Protein AF-A0A9N9JM64-F1 (afdb_monomer_lite)

pLDDT: mean 92.11, std 9.33, range [41.97, 98.44]

InterPro domains:
  IPR012340 Nucleic acid-binding, OB-fold [G3DSA:2.40.50.140] (126-159)
  IPR015252 Breast cancer type 2 susceptibility protein, helical domain [PF09169] (55-122)
  IPR015525 Breast cancer type 2 susceptibility protein [PTHR11289] (3-151)
  IPR036315 BRCA2 helical domain superfamily [SSF81872] (3-125)

Sequence (159 aa):
PSKRYRLRDIVPDLSLSLSPSELLKLNIPLEVIEMTPSRSISYHFAQFREFSTWGPYEAYLSLINCGANVNLINEEWVLNHYQLIVWKIASMVRSFPYEFSSWWCVEKVLEQLQYRYEREINCAQRSVLKLIIEGDGNASLPMVLCVSRIYEYEDFDSA

Organism: NCBI:txid94023

Radius of gyration: 18.28 Å; chains: 1; bounding box: 45×54×43 Å

Structure (mmCIF, N/CA/C/O backbone):
data_AF-A0A9N9JM64-F1
#
_entry.id   AF-A0A9N9JM64-F1
#
loop_
_atom_site.group_PDB
_atom_site.id
_atom_site.type_symbol
_atom_site.label_atom_id
_atom_site.label_alt_id
_atom_site.label_comp_id
_atom_site.label_asym_id
_atom_site.label_entity_id
_atom_site.label_seq_id
_atom_site.pdbx_PDB_ins_code
_atom_site.Cartn_x
_atom_site.Cartn_y
_atom_site.Cartn_z
_atom_site.occupancy
_atom_site.B_iso_or_equiv
_atom_site.auth_seq_id
_atom_site.auth_comp_id
_atom_site.auth_asym_id
_atom_site.auth_atom_id
_atom_site.pdbx_PDB_model_num
ATOM 1 N N . PRO A 1 1 ? -14.872 18.088 -8.088 1.00 57.66 1 PRO A N 1
ATOM 2 C CA . PRO A 1 1 ? -14.444 16.671 -7.980 1.00 57.66 1 PRO A CA 1
ATOM 3 C C . PRO A 1 1 ? -13.756 16.206 -9.268 1.00 57.66 1 PRO A C 1
ATOM 5 O O . PRO A 1 1 ? -14.346 16.324 -10.338 1.00 57.66 1 PRO A O 1
ATOM 8 N N . SER A 1 2 ? -12.521 15.709 -9.174 1.00 76.50 2 SER A N 1
ATOM 9 C CA . SER A 1 2 ? -11.813 15.119 -10.316 1.00 76.50 2 SER A CA 1
ATOM 10 C C . SER A 1 2 ? -12.627 13.967 -10.912 1.00 76.50 2 SER A C 1
ATOM 12 O O . SER A 1 2 ? -13.242 13.188 -10.176 1.00 76.50 2 SER A O 1
ATOM 14 N N . LYS A 1 3 ? -12.662 13.871 -12.245 1.00 85.94 3 LYS 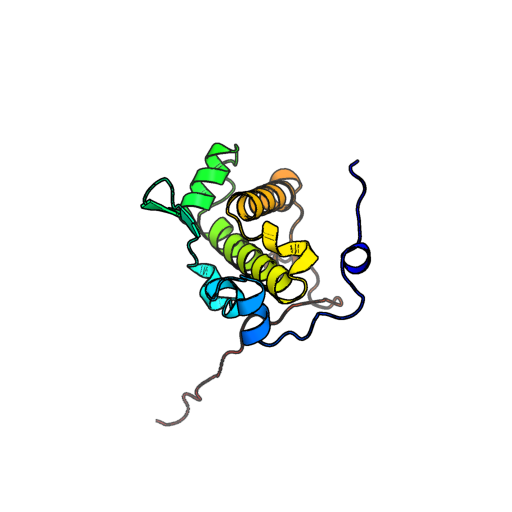A N 1
ATOM 15 C CA . LYS A 1 3 ? -13.379 12.809 -12.961 1.00 85.94 3 LYS A CA 1
ATOM 16 C C . LYS A 1 3 ? -12.823 11.442 -12.538 1.00 85.94 3 LYS A C 1
ATOM 18 O O . LYS A 1 3 ? -11.613 11.238 -12.561 1.00 85.94 3 LYS A O 1
ATOM 23 N N . ARG A 1 4 ? -13.704 10.531 -12.111 1.00 89.69 4 ARG A N 1
ATOM 24 C CA . ARG A 1 4 ? -13.343 9.165 -11.704 1.00 89.69 4 ARG A CA 1
ATOM 25 C C . ARG A 1 4 ? -13.536 8.207 -12.872 1.00 89.69 4 ARG A C 1
ATOM 27 O O . ARG A 1 4 ? -14.528 8.317 -13.587 1.00 89.69 4 ARG A O 1
ATOM 34 N N . TYR A 1 5 ? -12.618 7.259 -13.000 1.00 89.50 5 TYR A N 1
ATOM 35 C CA . TYR A 1 5 ? -12.638 6.206 -14.011 1.00 89.50 5 TYR A CA 1
ATOM 36 C C . TYR A 1 5 ? -12.594 4.848 -13.317 1.00 89.50 5 TYR A C 1
ATOM 38 O O . TYR A 1 5 ? -11.943 4.697 -12.278 1.00 89.50 5 TYR A O 1
ATOM 46 N N . ARG A 1 6 ? -13.311 3.865 -13.856 1.00 91.19 6 ARG A N 1
ATOM 47 C CA . ARG A 1 6 ? -13.190 2.471 -13.425 1.00 91.19 6 ARG A CA 1
ATOM 48 C C . ARG A 1 6 ? -11.908 1.900 -14.013 1.00 91.19 6 ARG A C 1
ATOM 50 O O . ARG A 1 6 ? -11.459 2.336 -15.065 1.00 91.19 6 ARG A O 1
ATOM 57 N N . LEU A 1 7 ? -11.353 0.873 -13.372 1.00 89.25 7 LEU A N 1
ATOM 58 C CA . LEU A 1 7 ? -10.158 0.210 -13.897 1.00 89.25 7 LEU A CA 1
ATOM 59 C C . LEU A 1 7 ? -10.388 -0.309 -15.325 1.00 89.25 7 LEU A C 1
ATOM 61 O O . LEU A 1 7 ? -9.577 -0.034 -16.195 1.00 89.25 7 LEU A O 1
ATOM 65 N N . ARG A 1 8 ? -11.543 -0.938 -15.580 1.00 89.88 8 ARG A N 1
ATOM 66 C CA . ARG A 1 8 ? -11.968 -1.407 -16.914 1.00 89.88 8 ARG A CA 1
ATOM 67 C C . ARG A 1 8 ? -12.133 -0.311 -17.971 1.00 89.88 8 ARG A C 1
ATOM 69 O O . ARG A 1 8 ? -12.237 -0.624 -19.143 1.00 89.88 8 ARG A O 1
ATOM 76 N N . ASP A 1 9 ? -12.218 0.955 -17.559 1.00 90.75 9 ASP A N 1
ATOM 77 C CA . ASP A 1 9 ? -12.288 2.073 -18.505 1.00 90.75 9 ASP A CA 1
ATOM 78 C C . ASP A 1 9 ? -10.877 2.467 -18.989 1.00 90.75 9 ASP A C 1
ATOM 80 O O . ASP A 1 9 ? -10.743 3.225 -19.945 1.00 90.75 9 ASP A O 1
ATOM 84 N N . ILE A 1 10 ? -9.835 2.003 -18.287 1.00 88.81 10 ILE A N 1
ATOM 85 C CA . ILE A 1 10 ? -8.420 2.321 -18.525 1.00 88.81 10 ILE A CA 1
ATOM 86 C C . ILE A 1 10 ? -7.700 1.131 -19.163 1.00 88.81 10 ILE A C 1
ATOM 88 O O . ILE A 1 10 ? -6.846 1.330 -20.018 1.00 88.81 10 ILE A O 1
ATOM 92 N N . VAL A 1 11 ? -8.027 -0.088 -18.727 1.00 89.12 11 VAL A N 1
ATOM 93 C CA . VAL A 1 11 ? -7.350 -1.319 -19.147 1.00 89.12 11 VAL A CA 1
ATOM 94 C C . VAL A 1 11 ? -8.206 -2.121 -20.126 1.00 89.12 11 VAL A C 1
ATOM 96 O O . VAL A 1 11 ? -9.434 -2.073 -20.020 1.00 89.12 11 VAL A O 1
ATOM 99 N N . PRO A 1 12 ? -7.598 -2.899 -21.040 1.00 82.69 12 PRO A N 1
ATOM 100 C CA . PRO A 1 12 ? -8.338 -3.851 -21.863 1.00 82.69 12 PRO A CA 1
ATOM 101 C C . PRO A 1 12 ? -9.067 -4.900 -21.002 1.00 82.69 12 PRO A C 1
ATOM 103 O O . PRO A 1 12 ? -8.626 -5.228 -19.900 1.00 82.69 12 PRO A O 1
ATOM 106 N N . ASP A 1 13 ? -10.167 -5.460 -21.519 1.00 72.38 13 ASP A N 1
ATOM 107 C CA . ASP A 1 13 ? -11.049 -6.390 -20.783 1.00 72.38 13 ASP A CA 1
ATOM 108 C C . ASP A 1 13 ? -10.347 -7.666 -20.272 1.00 72.38 13 ASP A C 1
ATOM 110 O O . ASP A 1 13 ? -10.842 -8.319 -19.352 1.00 72.38 13 ASP A O 1
ATOM 114 N N . LEU A 1 14 ? -9.189 -8.018 -20.838 1.00 69.50 14 LEU A N 1
ATOM 115 C CA . LEU A 1 14 ? -8.382 -9.164 -20.434 1.00 69.50 14 LEU A CA 1
ATOM 116 C C . LEU A 1 14 ? -7.017 -8.691 -19.924 1.00 69.50 14 LEU A C 1
ATOM 118 O O . LEU A 1 14 ? -6.323 -7.940 -20.610 1.00 69.50 14 LEU A O 1
ATOM 122 N N . SER A 1 15 ? -6.607 -9.175 -18.746 1.00 69.88 15 SER A N 1
ATOM 123 C CA . SER A 1 15 ? -5.221 -9.032 -18.291 1.00 69.88 15 SER A CA 1
ATOM 124 C C . SER A 1 15 ? -4.295 -9.630 -19.339 1.00 69.88 15 SER A C 1
ATOM 126 O O . SER A 1 15 ? -4.500 -10.780 -19.740 1.00 69.88 15 SER A O 1
ATOM 128 N N . LEU A 1 16 ? -3.275 -8.884 -19.759 1.00 71.19 16 LEU A N 1
ATOM 129 C CA . LEU A 1 16 ? -2.296 -9.416 -20.692 1.00 71.19 16 LEU A CA 1
ATOM 130 C C . LEU A 1 16 ? -1.572 -10.565 -19.983 1.00 71.19 16 LEU A C 1
ATOM 132 O O . LEU A 1 16 ? -0.838 -10.348 -19.021 1.00 71.19 16 LEU A O 1
ATOM 136 N N . SER A 1 17 ? -1.814 -11.802 -20.415 1.00 76.62 17 SER A N 1
ATOM 137 C CA . SER A 1 17 ? -1.143 -12.989 -19.880 1.00 76.62 17 SER A CA 1
ATOM 138 C C . SER A 1 17 ? 0.282 -13.075 -20.440 1.00 76.62 17 SER A C 1
ATOM 140 O O . SER A 1 17 ? 0.618 -14.020 -21.152 1.00 76.62 17 SER A O 1
ATOM 142 N N . LEU A 1 18 ? 1.091 -12.043 -20.187 1.00 86.06 18 LEU A N 1
ATOM 143 C CA . LEU A 1 18 ? 2.474 -11.961 -20.641 1.00 86.06 18 LEU A CA 1
ATOM 144 C C . LEU A 1 18 ? 3.354 -12.866 -19.786 1.00 86.06 18 LEU A C 1
ATOM 146 O O . LEU A 1 18 ? 3.286 -12.865 -18.555 1.00 86.06 18 LEU A O 1
ATOM 150 N N . SER A 1 19 ? 4.222 -13.612 -20.453 1.00 91.31 19 SER A N 1
ATOM 151 C CA . SER A 1 19 ? 5.290 -14.363 -19.809 1.00 91.31 19 SER A CA 1
ATOM 152 C C . SER A 1 19 ? 6.330 -13.420 -19.177 1.00 91.31 19 SER A C 1
ATOM 154 O O . SER A 1 19 ? 6.521 -12.291 -19.645 1.00 91.31 19 SER A O 1
ATOM 156 N N . PRO A 1 20 ? 7.087 -13.880 -18.162 1.00 92.88 20 PRO A N 1
ATOM 157 C CA . PRO A 1 20 ? 8.195 -13.110 -17.592 1.00 92.88 20 PRO A CA 1
ATOM 158 C C . PRO A 1 20 ? 9.190 -12.594 -18.644 1.00 92.88 20 PRO A C 1
ATOM 160 O O . PRO A 1 20 ? 9.651 -11.458 -18.563 1.00 92.88 20 PRO A O 1
ATOM 163 N N . SER A 1 21 ? 9.483 -13.390 -19.678 1.00 93.38 21 SER A N 1
ATOM 164 C CA . SER A 1 21 ? 10.391 -12.999 -20.762 1.00 93.38 21 SER A CA 1
ATOM 165 C C . SER A 1 21 ? 9.847 -11.856 -21.622 1.00 93.38 21 SER A C 1
ATOM 167 O O . SER A 1 21 ? 10.622 -11.039 -22.114 1.00 93.38 21 SER A O 1
ATOM 169 N N . GLU A 1 22 ? 8.532 -11.781 -21.818 1.00 93.69 22 GLU A N 1
ATOM 170 C CA . GLU A 1 22 ? 7.895 -10.673 -22.536 1.00 93.69 22 GLU A CA 1
ATOM 171 C C . GLU A 1 22 ? 7.893 -9.397 -21.693 1.00 93.69 22 GLU A C 1
ATOM 173 O O . GLU A 1 22 ? 8.210 -8.331 -22.214 1.00 93.69 22 GLU A O 1
ATOM 178 N N . LEU A 1 23 ? 7.645 -9.503 -20.384 1.00 93.75 23 LEU A N 1
ATOM 179 C CA . LEU A 1 23 ? 7.725 -8.365 -19.462 1.00 93.75 23 LEU A CA 1
ATOM 180 C C . LEU A 1 23 ? 9.139 -7.766 -19.407 1.00 93.75 23 LEU A C 1
ATOM 182 O O . LEU A 1 23 ? 9.288 -6.544 -19.428 1.00 93.75 23 LEU A O 1
ATOM 186 N N . LEU A 1 24 ? 10.179 -8.604 -19.429 1.00 94.38 24 LEU A N 1
ATOM 187 C CA . LEU A 1 24 ? 11.566 -8.135 -19.515 1.00 94.38 24 LEU A CA 1
ATOM 188 C C . LEU A 1 24 ? 11.841 -7.369 -20.818 1.00 94.38 24 LEU A C 1
ATOM 190 O O . LEU A 1 24 ? 12.509 -6.338 -20.789 1.00 94.38 24 LEU A O 1
ATOM 194 N N . LYS A 1 25 ? 11.288 -7.815 -21.957 1.00 94.81 25 LYS A N 1
ATOM 195 C CA . LYS A 1 25 ? 11.399 -7.086 -23.239 1.00 94.81 25 LYS A CA 1
ATOM 196 C C . LYS A 1 25 ? 10.706 -5.721 -23.205 1.00 94.81 25 LYS A C 1
ATOM 198 O O . LYS A 1 25 ? 11.085 -4.835 -23.963 1.00 94.81 25 LYS A O 1
ATOM 203 N N . LEU A 1 26 ? 9.718 -5.546 -22.327 1.00 94.06 26 LEU A N 1
ATOM 204 C CA . LEU A 1 26 ? 9.038 -4.272 -22.078 1.00 94.06 26 LEU A CA 1
ATOM 205 C C . LEU A 1 26 ? 9.760 -3.394 -21.041 1.00 94.06 26 LEU A C 1
ATOM 207 O O . LEU A 1 26 ? 9.212 -2.375 -20.627 1.00 94.06 26 LEU A O 1
ATOM 211 N N . ASN A 1 27 ? 10.981 -3.757 -20.634 1.00 94.69 27 ASN A N 1
ATOM 212 C CA . ASN A 1 27 ? 11.763 -3.077 -19.596 1.00 94.69 27 ASN A CA 1
ATOM 213 C C . ASN A 1 27 ? 11.081 -3.055 -18.219 1.00 94.69 27 ASN A C 1
ATOM 215 O O . ASN A 1 27 ? 11.340 -2.161 -17.413 1.00 94.69 27 ASN A O 1
ATOM 219 N N . ILE A 1 28 ? 10.218 -4.032 -17.923 1.00 95.19 28 ILE A N 1
ATOM 220 C CA . ILE A 1 28 ? 9.682 -4.186 -16.571 1.00 95.19 28 ILE A CA 1
ATOM 221 C C . ILE A 1 28 ? 10.774 -4.797 -15.678 1.00 95.19 28 ILE A C 1
ATOM 223 O O . ILE A 1 28 ? 11.302 -5.860 -16.018 1.00 95.19 28 ILE A O 1
ATOM 227 N N . PRO A 1 29 ? 11.121 -4.167 -14.538 1.00 94.38 29 PRO A N 1
ATOM 228 C CA . PRO A 1 29 ? 12.164 -4.674 -13.652 1.00 94.38 29 PRO A CA 1
ATOM 229 C C . PRO A 1 29 ? 11.853 -6.075 -13.112 1.00 94.38 29 PRO A C 1
ATOM 231 O O . PRO A 1 29 ? 10.709 -6.377 -12.768 1.00 94.38 29 PRO A O 1
ATOM 234 N N . LEU A 1 30 ? 12.881 -6.918 -12.956 1.00 94.75 30 LEU A N 1
ATOM 235 C CA . LEU A 1 30 ? 12.722 -8.281 -12.425 1.00 94.75 30 LEU A CA 1
ATOM 236 C C . LEU A 1 30 ? 12.072 -8.284 -11.032 1.00 94.75 30 LEU A C 1
ATOM 238 O O . LEU A 1 30 ? 11.206 -9.103 -10.744 1.00 94.75 30 LEU A O 1
ATOM 242 N N . GLU A 1 31 ? 12.423 -7.305 -10.201 1.00 94.44 31 GLU A N 1
ATOM 243 C CA . GLU A 1 31 ? 11.817 -7.071 -8.887 1.00 94.44 31 GLU A CA 1
ATOM 244 C C . GLU A 1 31 ? 10.290 -6.904 -8.934 1.00 94.44 31 GLU A C 1
ATOM 246 O O . GLU A 1 31 ? 9.607 -7.369 -8.026 1.00 94.44 31 GLU A O 1
ATOM 251 N N . VAL A 1 32 ? 9.745 -6.300 -9.997 1.00 96.00 32 VAL A N 1
ATOM 252 C CA . VAL A 1 32 ? 8.300 -6.147 -10.213 1.00 96.00 32 VAL A CA 1
ATOM 253 C C . VAL A 1 32 ? 7.693 -7.469 -10.658 1.00 96.00 32 VAL A C 1
ATOM 255 O O . VAL A 1 32 ? 6.631 -7.859 -10.164 1.00 96.00 32 VAL A O 1
ATOM 258 N N . ILE A 1 33 ? 8.372 -8.168 -11.573 1.00 95.25 33 ILE A N 1
ATOM 259 C CA . ILE A 1 33 ? 7.947 -9.464 -12.115 1.00 95.25 33 ILE A CA 1
ATOM 260 C C . ILE A 1 33 ? 7.820 -10.497 -10.988 1.00 95.25 33 ILE A C 1
ATOM 262 O O . ILE A 1 33 ? 6.797 -11.169 -10.878 1.00 95.25 33 ILE A O 1
ATOM 266 N N . GLU A 1 34 ? 8.811 -10.558 -10.103 1.00 95.06 34 GLU A N 1
ATOM 267 C CA . GLU A 1 34 ? 8.881 -11.503 -8.984 1.00 95.06 34 GLU A CA 1
ATOM 268 C C . GLU A 1 34 ? 8.202 -10.990 -7.704 1.00 95.06 34 GLU A C 1
ATOM 270 O O . GLU A 1 34 ? 8.264 -11.643 -6.661 1.00 95.06 34 GLU A O 1
ATOM 275 N N . MET A 1 35 ? 7.569 -9.811 -7.735 1.00 96.56 35 MET A N 1
ATOM 276 C CA . MET A 1 35 ? 6.991 -9.207 -6.534 1.00 96.56 35 MET A CA 1
ATOM 277 C C . MET A 1 35 ? 5.840 -10.051 -5.977 1.00 96.56 35 MET A C 1
ATOM 279 O O . MET A 1 35 ? 4.796 -10.205 -6.621 1.00 96.56 35 MET A O 1
ATOM 283 N N . THR A 1 36 ? 5.998 -10.490 -4.729 1.00 95.75 36 THR A N 1
ATOM 284 C CA . THR A 1 36 ? 4.988 -11.197 -3.932 1.00 95.75 36 THR A CA 1
ATOM 285 C C . THR A 1 36 ? 4.575 -10.364 -2.714 1.00 95.75 36 THR A C 1
ATOM 287 O O . THR A 1 36 ? 5.323 -9.467 -2.309 1.00 95.75 36 THR A O 1
ATOM 290 N N . PRO A 1 37 ? 3.434 -10.674 -2.067 1.00 93.31 37 PRO A N 1
ATOM 291 C CA . PRO A 1 37 ? 3.053 -10.063 -0.790 1.00 93.31 37 PRO A CA 1
ATOM 292 C C . PRO A 1 37 ? 4.186 -10.093 0.234 1.00 93.31 37 PRO A C 1
ATOM 294 O O . PRO A 1 37 ? 4.517 -9.077 0.833 1.00 93.31 37 PRO A O 1
ATOM 297 N N . SER A 1 38 ? 4.850 -11.240 0.379 1.00 93.50 38 SER A N 1
ATOM 298 C CA . SER A 1 38 ? 5.925 -11.413 1.356 1.00 93.50 38 SER A CA 1
ATOM 299 C C . SER A 1 38 ? 7.167 -10.581 1.037 1.00 93.50 38 SER A C 1
ATOM 301 O O . SER A 1 38 ? 7.797 -10.072 1.956 1.00 93.50 38 SER A O 1
ATOM 303 N N . ARG A 1 39 ? 7.507 -10.409 -0.249 1.00 94.88 39 ARG A N 1
ATOM 304 C CA . ARG A 1 39 ? 8.635 -9.561 -0.674 1.00 94.88 39 ARG A CA 1
ATOM 305 C C . ARG A 1 39 ? 8.334 -8.074 -0.514 1.00 94.88 39 ARG A C 1
ATOM 307 O O . ARG A 1 39 ? 9.240 -7.298 -0.245 1.00 94.88 39 ARG A O 1
ATOM 314 N N . SER A 1 40 ? 7.070 -7.681 -0.661 1.00 95.69 40 SER A N 1
ATOM 315 C CA . SER A 1 40 ? 6.671 -6.272 -0.615 1.00 95.69 40 SER A CA 1
ATOM 316 C C . SER A 1 40 ? 6.854 -5.611 0.757 1.00 95.69 40 SER A C 1
ATOM 318 O O . SER A 1 40 ? 7.024 -4.398 0.816 1.00 95.69 40 SER A O 1
ATOM 320 N N . ILE A 1 41 ? 6.863 -6.394 1.844 1.00 92.50 41 ILE A N 1
ATOM 321 C CA . ILE A 1 41 ? 7.002 -5.903 3.228 1.00 92.50 41 ILE A CA 1
ATOM 322 C C . ILE A 1 41 ? 8.327 -5.168 3.439 1.00 92.50 41 ILE A C 1
ATOM 324 O O . ILE A 1 41 ? 8.355 -4.115 4.064 1.00 92.50 41 ILE A O 1
ATOM 328 N N . SER A 1 42 ? 9.416 -5.729 2.919 1.00 91.38 42 SER A N 1
ATOM 329 C CA . SER A 1 42 ? 10.779 -5.221 3.090 1.00 91.38 42 SER A CA 1
ATOM 330 C C . SER A 1 42 ? 11.374 -4.698 1.783 1.00 91.38 42 SER A C 1
ATOM 332 O O . SER A 1 42 ? 12.594 -4.573 1.659 1.00 91.38 42 SER A O 1
ATOM 334 N N . TYR A 1 43 ? 10.535 -4.413 0.785 1.00 96.81 43 TYR A N 1
ATOM 335 C CA . TYR A 1 43 ? 11.006 -3.887 -0.488 1.00 96.81 43 TYR A CA 1
ATOM 336 C C . TYR A 1 43 ? 11.543 -2.459 -0.328 1.00 96.81 43 TYR A C 1
ATOM 338 O O . TYR A 1 43 ? 10.986 -1.660 0.422 1.00 96.81 43 TYR A O 1
ATOM 346 N N . HIS A 1 44 ? 12.625 -2.155 -1.044 1.00 96.81 44 HIS A N 1
ATOM 347 C CA . HIS A 1 44 ? 13.262 -0.845 -1.050 1.00 96.81 44 HIS A CA 1
ATOM 348 C C . HIS A 1 44 ? 13.531 -0.406 -2.491 1.00 96.81 44 HIS A C 1
ATOM 350 O O . HIS A 1 44 ? 14.146 -1.140 -3.263 1.00 96.81 44 HIS A O 1
ATOM 356 N N . PHE A 1 45 ? 13.113 0.810 -2.833 1.00 95.44 45 PHE A N 1
ATOM 357 C CA . PHE A 1 45 ? 13.411 1.434 -4.118 1.00 95.44 45 PHE A CA 1
ATOM 358 C C . PHE A 1 45 ? 14.839 1.984 -4.112 1.00 95.44 45 PHE A C 1
ATOM 360 O O . PHE A 1 45 ? 15.234 2.685 -3.178 1.00 95.44 45 PHE A O 1
ATOM 367 N N . ALA A 1 46 ? 15.608 1.708 -5.165 1.00 92.12 46 ALA A N 1
ATOM 368 C CA . ALA A 1 46 ? 16.934 2.293 -5.340 1.00 92.12 46 ALA A CA 1
ATOM 369 C C . ALA A 1 46 ? 16.828 3.758 -5.798 1.00 92.12 46 ALA A C 1
ATOM 371 O O . ALA A 1 46 ? 16.197 4.055 -6.814 1.00 92.12 46 ALA A O 1
ATOM 372 N N . GLN A 1 47 ? 17.485 4.676 -5.086 1.00 84.50 47 GLN A N 1
ATOM 373 C CA . GLN A 1 47 ? 17.553 6.088 -5.459 1.00 84.50 47 GLN A CA 1
ATOM 374 C C . GLN A 1 47 ? 18.906 6.393 -6.111 1.00 84.50 47 GLN A C 1
ATOM 376 O O . GLN A 1 47 ? 19.892 6.714 -5.447 1.00 84.50 47 GLN A O 1
ATOM 381 N N . PHE A 1 48 ? 18.956 6.318 -7.444 1.00 74.25 48 PHE A N 1
ATOM 382 C CA . PHE A 1 48 ? 20.196 6.455 -8.228 1.00 74.25 48 PHE A CA 1
ATOM 383 C C . PHE A 1 48 ? 20.965 7.766 -8.004 1.00 74.25 48 PHE A C 1
ATOM 385 O O . PHE A 1 48 ? 22.162 7.819 -8.265 1.00 74.25 48 PHE A O 1
ATOM 392 N N . ARG A 1 49 ? 20.294 8.831 -7.550 1.00 74.69 49 ARG A N 1
ATOM 393 C CA . ARG A 1 49 ? 20.923 10.143 -7.330 1.00 74.69 49 ARG A CA 1
ATOM 394 C C . ARG A 1 49 ? 21.683 10.243 -6.011 1.00 74.69 49 ARG A C 1
ATOM 396 O O . ARG A 1 49 ? 22.633 11.010 -5.929 1.00 74.69 49 ARG A O 1
ATOM 403 N N . GLU A 1 50 ? 21.263 9.492 -5.002 1.00 77.38 50 GLU A N 1
ATOM 404 C CA . GLU A 1 50 ? 21.715 9.673 -3.618 1.00 77.38 50 GLU A CA 1
ATOM 405 C C . GLU A 1 50 ? 22.486 8.461 -3.084 1.00 77.38 50 GLU A C 1
ATOM 407 O O . GLU A 1 50 ? 22.921 8.474 -1.936 1.00 77.38 50 GLU A O 1
ATOM 412 N N . PHE A 1 51 ? 22.649 7.408 -3.900 1.00 81.62 51 PHE A N 1
ATOM 413 C CA . PHE A 1 51 ? 23.151 6.096 -3.462 1.00 81.62 51 PHE A CA 1
ATOM 414 C C . PHE A 1 51 ? 22.423 5.585 -2.204 1.00 81.62 51 PHE A C 1
ATOM 416 O O . PHE A 1 51 ? 22.995 4.872 -1.382 1.00 81.62 51 PHE A O 1
ATOM 423 N N . SER A 1 52 ? 21.154 5.969 -2.060 1.00 90.31 52 SER A N 1
ATOM 424 C CA . SER A 1 52 ? 20.294 5.657 -0.926 1.00 90.31 52 SER A CA 1
ATOM 425 C C . SER A 1 52 ? 19.149 4.746 -1.364 1.00 90.31 52 SER A C 1
ATOM 427 O O . SER A 1 52 ? 18.912 4.511 -2.557 1.00 90.31 52 SER A O 1
ATOM 429 N N . THR A 1 53 ? 18.435 4.202 -0.387 1.00 94.12 53 THR A N 1
ATOM 430 C CA . THR A 1 53 ? 17.251 3.378 -0.617 1.00 94.12 53 THR A CA 1
ATOM 431 C C . THR A 1 53 ? 16.026 4.030 0.002 1.00 94.12 53 THR A C 1
ATOM 433 O O . THR A 1 53 ? 16.148 4.796 0.952 1.00 94.12 53 THR A O 1
ATOM 436 N N . TRP A 1 54 ? 14.846 3.737 -0.541 1.00 96.25 54 TRP A N 1
ATOM 437 C CA . TRP A 1 54 ? 13.573 4.205 0.002 1.00 96.25 54 TRP A CA 1
ATOM 438 C C . TRP A 1 54 ? 12.638 3.027 0.266 1.00 96.25 54 TRP A C 1
ATOM 440 O O . TRP A 1 54 ? 12.162 2.376 -0.667 1.00 96.25 54 TRP A O 1
ATOM 450 N N . GLY A 1 55 ? 12.397 2.736 1.539 1.00 96.56 55 GLY A N 1
ATOM 451 C CA . GLY A 1 55 ? 11.569 1.639 2.017 1.00 96.56 55 GLY A CA 1
ATOM 452 C C . GLY A 1 55 ? 10.487 2.104 2.996 1.00 96.56 55 GLY A C 1
ATOM 453 O O . GLY A 1 55 ? 10.094 3.275 2.996 1.00 96.56 55 GLY A O 1
ATOM 454 N N . PRO A 1 56 ? 9.973 1.190 3.837 1.00 96.75 56 PRO A N 1
ATOM 455 C CA . PRO A 1 56 ? 8.907 1.495 4.791 1.00 96.75 56 PRO A CA 1
ATOM 456 C C . PRO A 1 56 ? 9.262 2.606 5.789 1.00 96.75 56 PRO A C 1
ATOM 458 O O . PRO A 1 56 ? 8.413 3.440 6.106 1.00 96.75 56 PRO A O 1
ATOM 461 N N . TYR A 1 57 ? 10.510 2.646 6.263 1.00 96.00 57 TYR A N 1
ATOM 462 C CA . TYR A 1 57 ? 10.952 3.646 7.234 1.00 96.00 57 TYR A CA 1
ATOM 463 C C . TYR A 1 57 ? 11.029 5.045 6.610 1.00 96.00 57 TYR A C 1
ATOM 465 O O . TYR A 1 57 ? 10.459 6.000 7.139 1.00 96.00 57 TYR A O 1
ATOM 473 N N . GLU A 1 58 ? 11.635 5.175 5.428 1.00 96.81 58 GLU A N 1
ATOM 474 C CA . GLU A 1 58 ? 11.666 6.445 4.699 1.00 96.81 58 GLU A CA 1
ATOM 475 C C . GLU A 1 58 ? 10.255 6.892 4.301 1.00 96.81 58 GLU A C 1
ATOM 477 O O . GLU A 1 58 ? 9.960 8.090 4.301 1.00 96.81 58 GLU A O 1
ATOM 482 N N . ALA A 1 59 ? 9.352 5.948 4.019 1.00 97.25 59 ALA A N 1
ATOM 483 C CA . ALA A 1 59 ? 7.947 6.236 3.763 1.00 97.25 59 ALA A CA 1
ATOM 484 C C . ALA A 1 59 ? 7.228 6.814 4.991 1.00 97.25 59 ALA A C 1
ATOM 486 O O . ALA A 1 59 ? 6.460 7.768 4.851 1.00 97.25 59 ALA A O 1
ATOM 487 N N . TYR A 1 60 ? 7.505 6.291 6.188 1.00 97.44 60 TYR A N 1
ATOM 488 C CA . TYR A 1 60 ? 6.992 6.836 7.446 1.00 97.44 60 TYR A CA 1
ATOM 489 C C . TYR A 1 60 ? 7.485 8.267 7.684 1.00 97.44 60 TYR A C 1
ATOM 491 O O . TYR A 1 60 ? 6.671 9.168 7.894 1.00 97.44 60 TYR A O 1
ATOM 499 N N . LEU A 1 61 ? 8.792 8.507 7.546 1.00 96.88 61 LEU A N 1
ATOM 500 C CA . LEU A 1 61 ? 9.360 9.855 7.657 1.00 96.88 61 LEU A CA 1
ATOM 501 C C . LEU A 1 61 ? 8.755 10.816 6.624 1.00 96.88 61 LEU A C 1
ATOM 503 O O . LEU A 1 61 ? 8.406 11.950 6.951 1.00 96.88 61 LEU A O 1
ATOM 507 N N . SER A 1 62 ? 8.575 10.351 5.386 1.00 97.00 62 SER A N 1
ATOM 508 C CA . SER A 1 62 ? 7.968 11.142 4.310 1.00 97.00 62 SER A CA 1
ATOM 509 C C . SER A 1 62 ? 6.522 11.527 4.634 1.00 97.00 62 SER A C 1
ATOM 511 O O . SER A 1 62 ? 6.134 12.667 4.402 1.00 97.00 62 SER A O 1
ATOM 513 N N . LEU A 1 63 ? 5.730 10.622 5.220 1.00 97.38 63 LEU A N 1
ATOM 514 C CA . LEU A 1 63 ? 4.364 10.926 5.656 1.00 97.38 63 LEU A CA 1
ATOM 515 C C . LEU A 1 63 ? 4.320 11.990 6.752 1.00 97.38 63 LEU A C 1
ATOM 517 O O . LEU A 1 63 ? 3.500 12.905 6.672 1.00 97.38 63 LEU A O 1
ATOM 521 N N . ILE A 1 64 ? 5.201 11.893 7.751 1.00 97.19 64 ILE A N 1
ATOM 522 C CA . ILE A 1 64 ? 5.307 12.900 8.816 1.00 97.19 64 ILE A CA 1
ATOM 523 C C . ILE A 1 64 ? 5.659 14.261 8.213 1.00 97.19 64 ILE A C 1
ATOM 525 O O . ILE A 1 64 ? 5.007 15.259 8.515 1.00 97.19 64 ILE A O 1
ATOM 529 N N . ASN A 1 65 ? 6.628 14.293 7.295 1.00 97.12 65 ASN A N 1
ATOM 530 C CA . ASN A 1 65 ? 7.017 15.510 6.582 1.00 97.12 65 ASN A CA 1
ATOM 531 C C . ASN A 1 65 ? 5.874 16.084 5.726 1.00 97.12 65 ASN A C 1
ATOM 533 O O . ASN A 1 65 ? 5.787 17.297 5.552 1.00 97.12 65 ASN A O 1
ATOM 537 N N . CYS A 1 66 ? 4.970 15.236 5.226 1.00 96.06 66 CYS A N 1
ATOM 538 C CA . CYS A 1 66 ? 3.743 15.649 4.541 1.00 96.06 66 CYS A CA 1
ATOM 539 C C . CYS A 1 66 ? 2.613 16.096 5.492 1.00 96.06 66 CYS A C 1
ATOM 541 O O . CYS A 1 66 ? 1.534 16.445 5.015 1.00 96.06 66 CYS A O 1
ATOM 543 N N . GLY A 1 67 ? 2.834 16.112 6.811 1.00 96.00 67 GLY A N 1
ATOM 544 C CA . GLY A 1 67 ? 1.883 16.613 7.808 1.00 96.00 67 GLY A CA 1
ATOM 545 C C . GLY A 1 67 ? 1.086 15.538 8.550 1.00 96.00 67 GLY A C 1
ATOM 546 O O . GLY A 1 67 ? 0.142 15.877 9.264 1.00 96.00 67 GLY A O 1
ATOM 547 N N . ALA A 1 68 ? 1.437 14.255 8.414 1.00 96.81 68 ALA A N 1
ATOM 548 C CA . ALA A 1 68 ? 0.808 13.204 9.207 1.00 96.81 68 ALA A CA 1
ATOM 549 C C . ALA A 1 68 ? 1.138 13.366 10.704 1.00 96.81 68 ALA A C 1
ATOM 551 O O . ALA A 1 68 ? 2.292 13.533 11.097 1.00 96.81 68 ALA A O 1
ATOM 552 N N . ASN A 1 69 ? 0.116 13.288 11.558 1.00 96.44 69 ASN A N 1
ATOM 553 C CA . ASN A 1 69 ? 0.279 13.359 13.008 1.00 96.44 69 ASN A CA 1
ATOM 554 C C . ASN A 1 69 ? 0.895 12.060 13.557 1.00 96.44 69 ASN A C 1
ATOM 556 O O . ASN A 1 69 ? 0.259 11.005 13.509 1.00 96.44 69 ASN A O 1
ATOM 560 N N . VAL A 1 70 ? 2.091 12.171 14.141 1.00 95.56 70 VAL A N 1
ATOM 561 C CA . VAL A 1 70 ? 2.865 11.069 14.751 1.00 95.56 70 VAL A CA 1
ATOM 562 C C . VAL A 1 70 ? 2.133 10.325 15.870 1.00 95.56 70 VAL A C 1
ATOM 564 O O . VAL A 1 70 ? 2.484 9.198 16.184 1.00 95.56 70 VAL A O 1
ATOM 567 N N . ASN A 1 71 ? 1.109 10.929 16.478 1.00 96.69 71 ASN A N 1
ATOM 568 C CA . ASN A 1 71 ? 0.323 10.280 17.531 1.00 96.69 71 ASN A CA 1
ATOM 569 C C . ASN A 1 71 ? -0.812 9.404 16.979 1.00 96.69 71 ASN A C 1
ATOM 571 O O . ASN A 1 71 ? -1.452 8.689 17.744 1.00 96.69 71 ASN A O 1
ATOM 575 N N . LEU A 1 72 ? -1.106 9.495 15.677 1.00 95.88 72 LEU A N 1
ATOM 576 C CA . LEU A 1 72 ? -2.218 8.780 15.039 1.00 95.88 72 LEU A CA 1
ATOM 577 C C . LEU A 1 72 ? -1.758 7.618 14.154 1.00 95.88 72 LEU A C 1
ATOM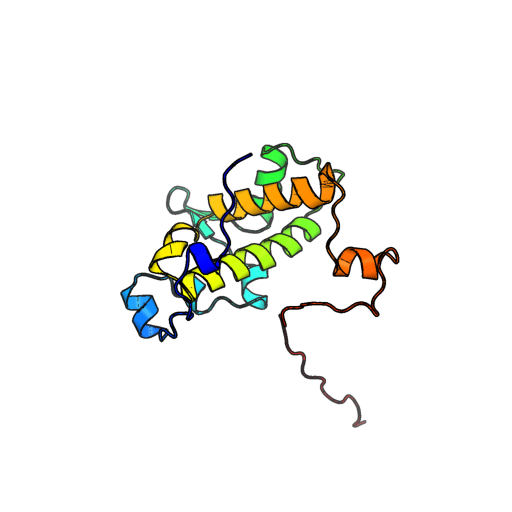 579 O O . LEU A 1 72 ? -2.575 6.776 13.790 1.00 95.88 72 LEU A O 1
ATOM 583 N N . ILE A 1 73 ? -0.472 7.569 13.802 1.00 95.62 73 ILE A N 1
ATOM 584 C CA . ILE A 1 73 ? 0.133 6.477 13.036 1.00 95.62 73 ILE A CA 1
ATOM 585 C C . ILE A 1 73 ? 1.470 6.076 13.646 1.00 95.62 73 ILE A C 1
ATOM 587 O O . ILE A 1 73 ? 2.178 6.904 14.207 1.00 95.62 73 ILE A O 1
ATOM 591 N N . ASN A 1 74 ? 1.826 4.807 13.488 1.00 94.19 74 ASN A N 1
ATOM 592 C CA . ASN A 1 74 ? 3.119 4.253 13.870 1.00 94.19 74 ASN A CA 1
ATOM 593 C C . ASN A 1 74 ? 3.775 3.553 12.664 1.00 94.19 74 ASN A C 1
ATOM 595 O O . ASN A 1 74 ? 3.203 3.482 11.571 1.00 94.19 74 ASN A O 1
ATOM 599 N N . GLU A 1 75 ? 4.979 3.018 12.862 1.00 94.19 75 GLU A N 1
ATOM 600 C CA . GLU A 1 75 ? 5.707 2.290 11.816 1.00 94.19 75 GLU A CA 1
ATOM 601 C C . GLU A 1 75 ? 4.946 1.052 11.321 1.00 94.19 75 GLU A C 1
ATOM 603 O O . GLU A 1 75 ? 4.952 0.767 10.126 1.00 94.19 75 GLU A O 1
ATOM 608 N N . GLU A 1 76 ? 4.223 0.352 12.199 1.00 95.62 76 GLU A N 1
ATOM 609 C CA . GLU A 1 76 ? 3.421 -0.823 11.833 1.00 95.62 76 GLU A CA 1
ATOM 610 C C . GLU A 1 76 ? 2.273 -0.468 10.879 1.00 95.62 76 GLU A C 1
ATOM 612 O O . GLU A 1 76 ? 2.007 -1.200 9.921 1.00 95.62 76 GLU A O 1
ATOM 617 N N . TRP A 1 77 ? 1.618 0.679 11.099 1.00 96.75 77 TRP A N 1
ATOM 618 C CA . TRP A 1 77 ? 0.591 1.208 10.203 1.00 96.75 77 TRP A CA 1
ATOM 619 C C . TRP A 1 77 ? 1.167 1.421 8.800 1.00 96.75 77 TRP A C 1
ATOM 621 O O . TRP A 1 77 ? 0.589 0.968 7.806 1.00 96.75 77 TRP A O 1
ATOM 631 N N . VAL A 1 78 ? 2.348 2.047 8.716 1.00 97.12 78 VAL A N 1
ATOM 632 C CA . VAL A 1 78 ? 3.032 2.264 7.437 1.00 97.12 78 VAL A CA 1
ATOM 633 C C . VAL A 1 78 ? 3.439 0.940 6.813 1.00 97.12 78 VAL A C 1
ATOM 635 O O . VAL A 1 78 ? 3.119 0.724 5.650 1.00 97.12 78 VAL A O 1
ATOM 638 N N . LEU A 1 79 ? 4.054 0.028 7.564 1.00 96.69 79 LEU A N 1
ATOM 639 C CA . LEU A 1 79 ? 4.490 -1.279 7.073 1.00 96.69 79 LEU A CA 1
ATOM 640 C C . LEU A 1 79 ? 3.325 -2.068 6.454 1.00 96.69 79 LEU A C 1
ATOM 642 O O . LEU A 1 79 ? 3.423 -2.573 5.331 1.00 96.69 79 LEU A O 1
ATOM 646 N N . ASN A 1 80 ? 2.185 -2.110 7.148 1.00 95.62 80 ASN A N 1
ATOM 647 C CA . ASN A 1 80 ? 0.990 -2.808 6.683 1.00 95.62 80 ASN A CA 1
ATOM 648 C C . ASN A 1 80 ? 0.396 -2.195 5.406 1.00 95.62 80 ASN A C 1
ATOM 650 O O . ASN A 1 80 ? -0.087 -2.915 4.530 1.00 95.62 80 ASN A O 1
ATOM 654 N N . HIS A 1 81 ? 0.400 -0.872 5.265 1.00 97.38 81 HIS A N 1
ATOM 655 C CA . HIS A 1 81 ? -0.119 -0.245 4.052 1.00 97.38 81 HIS A CA 1
ATOM 656 C C . HIS A 1 81 ? 0.883 -0.248 2.903 1.00 97.38 81 HIS A C 1
ATOM 658 O O . HIS A 1 81 ? 0.475 -0.439 1.754 1.00 97.38 81 HIS A O 1
ATOM 664 N N . TYR A 1 82 ? 2.167 -0.093 3.209 1.00 98.12 82 TYR A N 1
ATOM 665 C CA . TYR A 1 82 ? 3.271 -0.117 2.262 1.00 98.12 82 TYR A CA 1
ATOM 666 C C . TYR A 1 82 ? 3.300 -1.441 1.502 1.00 98.12 82 TYR A C 1
ATOM 668 O O . TYR A 1 82 ? 3.220 -1.418 0.273 1.00 98.12 82 TYR A O 1
ATOM 676 N N . GLN A 1 83 ? 3.277 -2.585 2.206 1.00 97.25 83 GLN A N 1
ATOM 677 C CA . GLN A 1 83 ? 3.275 -3.909 1.564 1.00 97.25 83 GLN A CA 1
ATOM 678 C C . GLN A 1 83 ? 2.130 -4.028 0.536 1.00 97.25 83 GLN A C 1
ATOM 680 O O . GLN A 1 83 ? 2.328 -4.430 -0.610 1.00 97.25 83 GLN A O 1
ATOM 685 N N . LEU A 1 84 ? 0.919 -3.584 0.901 1.00 97.69 84 LEU A N 1
ATOM 686 C CA . LEU A 1 84 ? -0.267 -3.719 0.054 1.00 97.69 84 LEU A CA 1
ATOM 687 C C . LEU A 1 84 ? -0.200 -2.781 -1.151 1.00 97.69 84 LEU A C 1
ATOM 689 O O . LEU A 1 84 ? -0.650 -3.140 -2.237 1.00 97.69 84 LEU A O 1
ATOM 693 N N . ILE A 1 85 ? 0.334 -1.573 -0.965 1.00 98.38 85 ILE A N 1
ATOM 694 C CA . ILE A 1 85 ? 0.507 -0.595 -2.040 1.00 98.38 85 ILE A CA 1
ATOM 695 C C . ILE A 1 85 ? 1.548 -1.094 -3.038 1.00 98.38 85 ILE A C 1
ATOM 697 O O . ILE A 1 85 ? 1.248 -1.152 -4.230 1.00 98.38 85 ILE A O 1
ATOM 701 N N . VAL A 1 86 ? 2.726 -1.496 -2.562 1.00 98.38 86 VAL A N 1
ATOM 702 C CA . VAL A 1 86 ? 3.820 -1.991 -3.405 1.00 98.38 86 VAL A CA 1
ATOM 703 C C . VAL A 1 86 ? 3.382 -3.235 -4.170 1.00 98.38 86 VAL A C 1
ATOM 705 O O . VAL A 1 86 ? 3.499 -3.274 -5.395 1.00 98.38 86 VAL A O 1
ATOM 708 N N . TRP A 1 87 ? 2.780 -4.215 -3.488 1.00 98.25 87 TRP A N 1
ATOM 709 C CA . TRP A 1 87 ? 2.286 -5.422 -4.146 1.00 98.25 87 TRP A CA 1
ATOM 710 C C . TRP A 1 87 ? 1.197 -5.122 -5.183 1.00 98.25 87 TRP A C 1
ATOM 712 O O . TRP A 1 87 ? 1.221 -5.674 -6.289 1.00 98.25 87 TRP A O 1
ATOM 722 N N . LYS A 1 88 ? 0.263 -4.214 -4.871 1.00 97.75 88 LYS A N 1
ATOM 723 C CA . LYS A 1 88 ? -0.772 -3.790 -5.819 1.00 97.75 88 LYS A CA 1
ATOM 724 C C . LYS A 1 88 ? -0.162 -3.127 -7.050 1.00 97.75 88 LYS A C 1
ATOM 726 O O . LYS A 1 88 ? -0.517 -3.511 -8.159 1.00 97.75 88 LYS A O 1
ATOM 731 N N . ILE A 1 89 ? 0.723 -2.143 -6.878 1.00 98.06 89 ILE A N 1
ATOM 732 C CA . ILE A 1 89 ? 1.333 -1.427 -8.007 1.00 98.06 89 ILE A CA 1
ATOM 733 C C . ILE A 1 89 ? 2.115 -2.411 -8.876 1.00 98.06 89 ILE A C 1
ATOM 735 O O . ILE A 1 89 ? 1.892 -2.441 -10.082 1.00 98.06 89 ILE A O 1
ATOM 739 N N . ALA A 1 90 ? 2.944 -3.272 -8.280 1.00 97.31 90 ALA A N 1
ATOM 740 C CA . ALA A 1 90 ? 3.676 -4.285 -9.032 1.00 97.31 90 ALA A CA 1
ATOM 741 C C . ALA A 1 90 ? 2.730 -5.200 -9.830 1.00 97.31 90 ALA A C 1
ATOM 743 O O . ALA A 1 90 ? 2.957 -5.467 -11.007 1.00 97.31 90 ALA A O 1
ATOM 744 N N . SER A 1 91 ? 1.616 -5.622 -9.226 1.00 95.38 91 SER A N 1
ATOM 745 C CA . SER A 1 91 ? 0.605 -6.441 -9.905 1.00 95.38 91 SER A CA 1
ATOM 746 C C . SER A 1 91 ? -0.084 -5.703 -11.057 1.00 95.38 91 SER A C 1
ATOM 748 O O . SER A 1 91 ? -0.343 -6.310 -12.096 1.00 95.38 91 SER A O 1
ATOM 750 N N . MET A 1 92 ? -0.342 -4.400 -10.909 1.00 95.19 92 MET A N 1
ATOM 751 C CA . MET A 1 92 ? -0.897 -3.560 -11.975 1.00 95.19 92 MET A CA 1
ATOM 752 C C . MET A 1 92 ? 0.093 -3.404 -13.131 1.00 95.19 92 MET A C 1
ATOM 754 O O . MET A 1 92 ? -0.292 -3.603 -14.278 1.00 95.19 92 MET A O 1
ATOM 758 N N . VAL A 1 93 ? 1.367 -3.139 -12.829 1.00 96.06 93 VAL A N 1
ATOM 759 C CA . VAL A 1 93 ? 2.443 -3.032 -13.826 1.00 96.06 93 VAL A CA 1
ATOM 760 C C . VAL A 1 93 ? 2.614 -4.343 -14.593 1.00 96.06 93 VAL A C 1
ATOM 762 O O . VAL A 1 93 ? 2.727 -4.319 -15.812 1.00 96.06 93 VAL A O 1
ATOM 765 N N . ARG A 1 94 ? 2.589 -5.498 -13.914 1.00 94.25 94 ARG A N 1
ATOM 766 C CA . ARG A 1 94 ? 2.679 -6.804 -14.588 1.00 94.25 94 ARG A CA 1
ATOM 767 C C . ARG A 1 94 ? 1.476 -7.099 -15.482 1.00 94.25 94 ARG A C 1
ATOM 769 O O . ARG A 1 94 ? 1.649 -7.666 -16.552 1.00 94.25 94 ARG A O 1
ATOM 776 N N . SER A 1 95 ? 0.269 -6.755 -15.031 1.00 92.88 95 SER A N 1
ATOM 777 C CA . SER A 1 95 ? -0.969 -7.108 -15.744 1.00 92.88 95 SER A CA 1
ATOM 778 C C . SER A 1 95 ? -1.251 -6.186 -16.934 1.00 92.88 95 SER A C 1
ATOM 780 O O . SER A 1 95 ? -1.841 -6.622 -17.920 1.00 92.88 95 SER A O 1
ATOM 782 N N . PHE A 1 96 ? -0.845 -4.917 -16.824 1.00 93.75 96 PHE A N 1
ATOM 783 C CA . PHE A 1 96 ? -1.113 -3.852 -17.795 1.00 93.75 96 PHE A CA 1
ATOM 784 C C . PHE A 1 96 ? 0.111 -2.912 -17.891 1.00 93.75 96 PHE A C 1
ATOM 786 O O . PHE A 1 96 ? 0.085 -1.770 -17.413 1.00 93.75 96 PHE A O 1
ATOM 793 N N . PRO A 1 97 ? 1.242 -3.407 -18.433 1.00 93.94 97 PRO A N 1
ATOM 794 C CA . PRO A 1 97 ? 2.505 -2.665 -18.463 1.00 93.94 97 PRO A CA 1
ATOM 795 C C . PRO A 1 97 ? 2.447 -1.389 -19.310 1.00 93.94 97 PRO A C 1
ATOM 797 O O . PRO A 1 97 ? 3.159 -0.427 -19.013 1.00 93.94 97 PRO A O 1
ATOM 800 N N . TYR A 1 98 ? 1.594 -1.347 -20.335 1.00 92.19 98 TYR A N 1
ATOM 801 C CA . TYR A 1 98 ? 1.450 -0.176 -21.202 1.00 92.19 98 TYR A CA 1
ATOM 802 C C . TYR A 1 98 ? 0.780 1.000 -20.478 1.00 92.19 98 TYR A C 1
ATOM 804 O O . TYR A 1 98 ? 1.112 2.155 -20.730 1.00 92.19 98 TYR A O 1
ATOM 812 N N . GLU A 1 99 ? -0.117 0.709 -19.540 1.00 93.12 99 GLU A N 1
ATOM 813 C CA . GLU A 1 99 ? -0.910 1.685 -18.802 1.00 93.12 99 GLU A CA 1
ATOM 814 C C . GLU A 1 99 ? -0.232 2.117 -17.496 1.00 93.12 99 GLU A C 1
ATOM 816 O O . GLU A 1 99 ? -0.314 3.287 -17.113 1.00 93.12 99 GLU A O 1
ATOM 821 N N . PHE A 1 100 ? 0.435 1.187 -16.799 1.00 94.88 100 PHE A N 1
ATOM 822 C CA . PHE A 1 100 ? 0.896 1.412 -15.423 1.00 94.88 100 PHE A CA 1
ATOM 823 C C . PHE A 1 100 ? 2.405 1.341 -15.205 1.00 94.88 100 PHE A C 1
ATOM 825 O O . PHE A 1 100 ? 2.824 1.551 -14.073 1.00 94.88 100 PHE A O 1
ATOM 832 N N . SER A 1 101 ? 3.244 1.098 -16.215 1.00 94.06 101 SER A N 1
ATOM 833 C CA . SER A 1 101 ? 4.714 1.055 -16.030 1.00 94.06 101 SER A CA 1
ATOM 834 C C . SER A 1 101 ? 5.276 2.275 -15.285 1.00 94.06 101 SER A C 1
ATOM 836 O O . SER A 1 101 ? 6.116 2.129 -14.401 1.00 94.06 101 SER A O 1
ATOM 838 N N . SER A 1 102 ? 4.744 3.468 -15.560 1.00 95.06 102 SER A N 1
ATOM 839 C CA . SER A 1 102 ? 5.129 4.721 -14.896 1.00 95.06 102 SER A CA 1
ATOM 840 C C . SER A 1 102 ? 4.730 4.819 -13.418 1.00 95.06 102 SER A C 1
ATOM 842 O O . SER A 1 102 ? 5.162 5.737 -12.729 1.00 95.06 102 SER A O 1
ATOM 844 N N . TRP A 1 103 ? 3.896 3.907 -12.912 1.00 96.38 103 TRP A N 1
ATOM 845 C CA . TRP A 1 103 ? 3.468 3.895 -11.511 1.00 96.38 103 TRP A CA 1
ATOM 846 C C . TRP A 1 103 ? 4.490 3.243 -10.583 1.00 96.38 103 TRP A C 1
ATOM 848 O O . TRP A 1 103 ? 4.350 3.367 -9.367 1.00 96.38 103 TRP A O 1
ATOM 858 N N . TRP A 1 104 ? 5.493 2.543 -11.120 1.00 96.75 104 TRP A N 1
ATOM 859 C CA . TRP A 1 104 ? 6.557 1.938 -10.322 1.00 96.75 104 TRP A CA 1
ATOM 860 C C . TRP A 1 104 ? 7.591 2.982 -9.879 1.00 96.75 104 TRP A C 1
ATOM 862 O O . TRP A 1 104 ? 8.718 3.016 -10.366 1.00 96.75 104 TRP A O 1
ATOM 872 N N . CYS A 1 105 ? 7.188 3.868 -8.967 1.00 95.62 105 CYS A N 1
ATOM 873 C CA . CYS A 1 105 ? 8.049 4.896 -8.390 1.00 95.62 105 CYS A CA 1
ATOM 874 C C . CYS A 1 105 ? 7.650 5.255 -6.950 1.00 95.62 105 CYS A C 1
ATOM 876 O O . CYS A 1 105 ? 6.524 4.999 -6.506 1.00 95.62 105 CYS A O 1
ATOM 878 N N . VAL A 1 106 ? 8.584 5.884 -6.232 1.00 96.69 106 VAL A N 1
ATOM 879 C CA . VAL A 1 106 ? 8.427 6.307 -4.832 1.00 96.69 106 VAL A CA 1
ATOM 880 C C . VAL A 1 106 ? 7.252 7.268 -4.668 1.00 96.69 106 VAL A C 1
ATOM 882 O O . VAL A 1 106 ? 6.433 7.106 -3.762 1.00 96.69 106 VAL A O 1
ATOM 885 N N . GLU A 1 107 ? 7.111 8.231 -5.580 1.00 96.44 107 GLU A N 1
ATOM 886 C CA . GLU A 1 107 ? 6.075 9.261 -5.513 1.00 96.44 107 GLU A CA 1
ATOM 887 C C . GLU A 1 107 ? 4.678 8.639 -5.546 1.00 96.44 107 GLU A C 1
ATOM 889 O O . GLU A 1 107 ? 3.791 9.054 -4.799 1.00 96.44 107 GLU A O 1
ATOM 894 N N . LYS A 1 108 ? 4.484 7.595 -6.363 1.00 97.88 108 LYS A N 1
ATOM 895 C CA . LYS A 1 108 ? 3.198 6.900 -6.470 1.00 97.88 108 LYS A CA 1
ATOM 896 C C . LYS A 1 108 ? 2.872 6.093 -5.213 1.00 97.88 108 LYS A C 1
ATOM 898 O O . LYS A 1 108 ? 1.701 6.011 -4.832 1.00 97.88 108 LYS A O 1
ATOM 903 N N . VAL A 1 109 ? 3.874 5.498 -4.564 1.00 98.06 109 VAL A N 1
ATOM 904 C CA . VAL A 1 109 ? 3.688 4.804 -3.279 1.00 98.06 109 VAL A CA 1
ATOM 905 C C . VAL A 1 109 ? 3.300 5.809 -2.195 1.00 98.06 109 VAL A C 1
ATOM 907 O O . VAL A 1 109 ? 2.310 5.600 -1.489 1.00 98.06 109 VAL A O 1
ATOM 910 N N . LEU A 1 110 ? 4.023 6.928 -2.111 1.00 98.12 110 LEU A N 1
ATOM 911 C CA . LEU A 1 110 ? 3.770 7.984 -1.136 1.00 98.12 110 LEU A CA 1
ATOM 912 C C . LEU A 1 110 ? 2.394 8.644 -1.333 1.00 98.12 110 LEU A C 1
ATOM 914 O O . LEU A 1 110 ? 1.676 8.844 -0.356 1.00 98.12 110 LEU A O 1
ATOM 918 N N . GLU A 1 111 ? 1.978 8.908 -2.575 1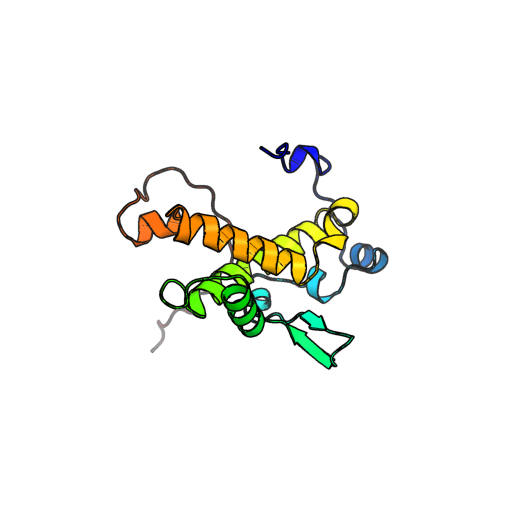.00 98.19 111 GLU A N 1
ATOM 919 C CA . GLU A 1 111 ? 0.636 9.417 -2.908 1.00 98.19 111 GLU A CA 1
ATOM 920 C C . GLU A 1 111 ? -0.465 8.503 -2.342 1.00 98.19 111 GLU A C 1
ATOM 922 O O . GLU A 1 111 ? -1.438 8.961 -1.739 1.00 98.19 111 GLU A O 1
ATOM 927 N N . GLN A 1 112 ? -0.306 7.186 -2.489 1.00 98.44 112 GLN A N 1
ATOM 928 C CA . GLN A 1 112 ? -1.290 6.229 -1.987 1.00 98.44 112 GLN A CA 1
ATOM 929 C C . GLN A 1 112 ? -1.264 6.070 -0.468 1.00 98.44 112 GLN A C 1
ATOM 931 O O . GLN A 1 112 ? -2.313 5.819 0.127 1.00 98.44 112 GLN A O 1
ATOM 936 N N . LEU A 1 113 ? -0.099 6.216 0.162 1.00 98.31 113 LEU A N 1
ATOM 937 C CA . LEU A 1 113 ? 0.010 6.251 1.618 1.00 98.31 113 LEU A CA 1
ATOM 938 C C . LEU A 1 113 ? -0.689 7.488 2.193 1.00 98.31 113 LEU A C 1
ATOM 940 O O . LEU A 1 113 ? -1.503 7.344 3.103 1.00 98.31 113 LEU A O 1
ATOM 944 N N . GLN A 1 114 ? -0.461 8.672 1.613 1.00 98.31 114 GLN A N 1
ATOM 945 C CA . GLN A 1 114 ? -1.170 9.902 1.991 1.00 98.31 114 GLN A CA 1
ATOM 946 C C . GLN A 1 114 ? -2.683 9.740 1.825 1.00 98.31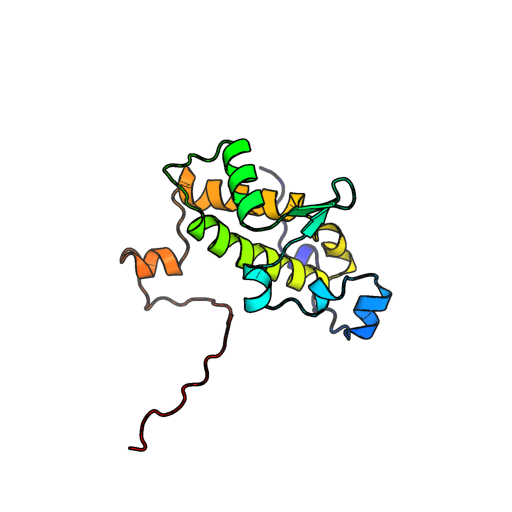 114 GLN A C 1
ATOM 948 O O . GLN A 1 114 ? -3.451 10.082 2.720 1.00 98.31 114 GLN A O 1
ATOM 953 N N . TYR A 1 115 ? -3.125 9.138 0.716 1.00 97.94 115 TYR A N 1
ATOM 954 C CA . TYR A 1 115 ? -4.542 8.849 0.512 1.00 97.94 115 TYR A CA 1
ATOM 955 C C . TYR A 1 115 ? -5.111 7.912 1.586 1.00 97.94 115 TYR A C 1
ATOM 957 O O . TYR A 1 115 ? -6.220 8.129 2.069 1.00 97.94 115 TYR A O 1
ATOM 965 N N . ARG A 1 116 ? -4.375 6.870 1.988 1.00 97.88 116 ARG A N 1
ATOM 966 C CA . ARG A 1 116 ? -4.814 5.977 3.070 1.00 97.88 116 ARG A CA 1
ATOM 967 C C . ARG A 1 116 ? -4.874 6.689 4.413 1.00 97.88 116 ARG A C 1
ATOM 969 O O . ARG A 1 116 ? -5.833 6.458 5.140 1.00 97.88 116 ARG A O 1
ATOM 976 N N . TYR A 1 117 ? -3.914 7.562 4.705 1.00 98.19 117 TYR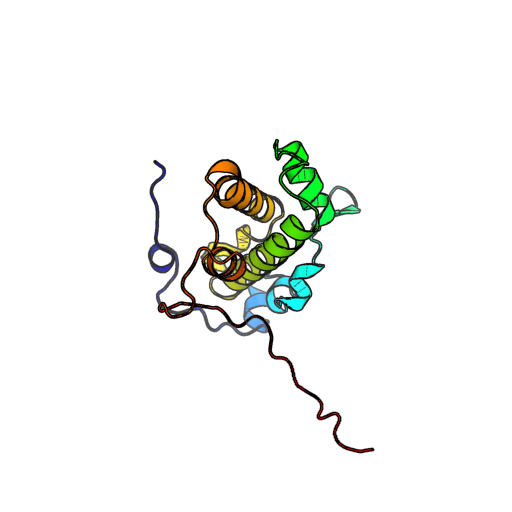 A N 1
ATOM 977 C CA . TYR A 1 117 ? -3.931 8.391 5.907 1.00 98.19 117 TYR A CA 1
ATOM 978 C C . TYR A 1 117 ? -5.177 9.282 5.932 1.00 98.19 117 TYR A C 1
ATOM 980 O O . TYR A 1 117 ? -5.947 9.249 6.886 1.00 98.19 117 TYR A O 1
ATOM 988 N N . GLU A 1 118 ? -5.451 9.987 4.834 1.00 97.88 118 GLU A N 1
ATOM 989 C CA . GLU A 1 118 ? -6.633 10.842 4.708 1.00 97.88 118 GLU A CA 1
ATOM 990 C C . GLU A 1 118 ? -7.937 10.061 4.928 1.00 97.88 118 GLU A C 1
ATOM 992 O O . GLU A 1 118 ? -8.845 10.504 5.629 1.00 97.88 118 GLU A O 1
ATOM 997 N N . ARG A 1 119 ? -8.040 8.865 4.347 1.00 97.31 119 ARG A N 1
ATOM 998 C CA . ARG A 1 119 ? -9.251 8.044 4.442 1.00 97.31 119 ARG A CA 1
ATOM 999 C C . ARG A 1 119 ? -9.413 7.425 5.826 1.00 97.31 119 ARG A C 1
ATOM 1001 O O . AR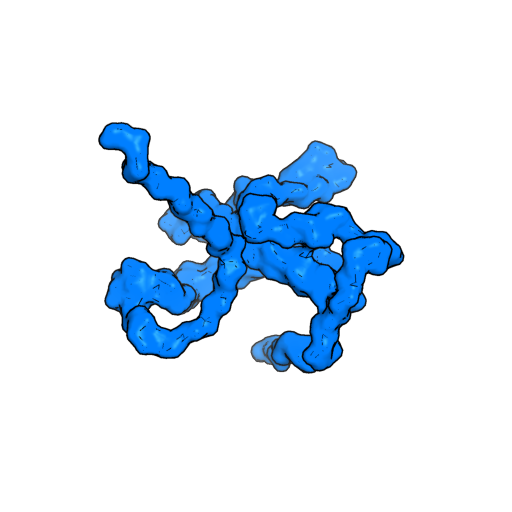G A 1 119 ? -10.476 7.555 6.423 1.00 97.31 119 ARG A O 1
ATOM 1008 N N . GLU A 1 120 ? -8.391 6.737 6.320 1.00 97.31 120 GLU A N 1
ATOM 1009 C CA . GLU A 1 120 ? -8.483 5.960 7.556 1.00 97.31 120 GLU A CA 1
ATOM 1010 C C . GLU A 1 120 ? -8.409 6.843 8.801 1.00 97.31 120 GLU A C 1
ATOM 1012 O O . GLU A 1 120 ? -9.182 6.625 9.729 1.00 97.31 120 GLU A O 1
ATOM 1017 N N . ILE A 1 121 ? -7.528 7.847 8.808 1.00 97.38 121 ILE A N 1
ATOM 1018 C CA . ILE A 1 121 ? -7.265 8.690 9.978 1.00 97.38 121 ILE A CA 1
ATOM 1019 C C . ILE A 1 121 ? -8.155 9.933 9.961 1.00 97.38 121 ILE A C 1
ATOM 1021 O O . ILE A 1 121 ? -8.965 10.112 10.867 1.00 97.38 121 ILE A O 1
ATOM 1025 N N . ASN A 1 122 ? -8.074 10.763 8.916 1.00 97.12 122 ASN A N 1
ATOM 1026 C CA . ASN A 1 122 ? -8.790 12.048 8.902 1.00 97.12 122 ASN A CA 1
ATOM 1027 C C . ASN A 1 122 ? -10.301 11.872 8.689 1.00 97.12 122 ASN A C 1
ATOM 1029 O O . ASN A 1 122 ? -11.109 12.519 9.352 1.00 97.12 122 ASN A O 1
ATOM 1033 N N . CYS A 1 123 ? -10.696 10.969 7.788 1.00 97.75 123 CYS A N 1
ATOM 1034 C CA . CYS A 1 123 ? -12.102 10.677 7.505 1.00 97.75 123 CYS A CA 1
ATOM 1035 C C . CYS A 1 123 ? -12.684 9.528 8.351 1.00 97.75 123 CYS A C 1
ATOM 1037 O O . CYS A 1 123 ? -13.859 9.201 8.168 1.00 97.75 123 CYS A O 1
ATOM 1039 N N . ALA A 1 124 ? -11.889 8.888 9.219 1.00 96.50 124 ALA A N 1
ATOM 1040 C CA . ALA A 1 124 ? -12.285 7.738 10.042 1.00 96.50 124 ALA A CA 1
ATOM 1041 C C . ALA A 1 124 ? -12.921 6.564 9.253 1.00 96.50 124 ALA A C 1
ATOM 1043 O O . ALA A 1 124 ? -13.766 5.821 9.763 1.00 96.50 124 ALA A O 1
ATOM 1044 N N . GLN A 1 125 ? -12.542 6.379 7.983 1.00 97.44 125 GLN A N 1
ATOM 1045 C CA . GLN A 1 125 ? -13.083 5.331 7.113 1.00 97.44 125 GLN A CA 1
ATOM 1046 C C . GLN A 1 125 ? -12.234 4.070 7.187 1.00 97.44 125 GLN A C 1
ATOM 1048 O O . GLN A 1 125 ? -11.242 3.900 6.477 1.00 97.44 125 GLN A O 1
ATOM 1053 N N . ARG A 1 126 ? -12.680 3.159 8.045 1.00 94.94 126 ARG A N 1
ATOM 1054 C CA . ARG A 1 126 ? -12.019 1.887 8.326 1.00 94.94 126 ARG A CA 1
ATOM 1055 C C . ARG A 1 126 ? -12.301 0.849 7.241 1.00 94.94 126 ARG A C 1
ATOM 1057 O O . ARG A 1 126 ? -13.370 0.829 6.631 1.00 94.94 126 ARG A O 1
ATOM 1064 N N . SER A 1 127 ? -11.321 -0.019 6.989 1.00 95.69 127 SER A N 1
ATOM 1065 C CA . SER A 1 127 ? -11.490 -1.152 6.072 1.00 95.69 127 SER A CA 1
ATOM 1066 C C . SER A 1 127 ? -12.467 -2.189 6.638 1.00 95.69 127 SER A C 1
ATOM 1068 O O . SER A 1 127 ? -12.682 -2.246 7.847 1.00 95.69 127 SER A O 1
ATOM 1070 N N . VAL A 1 128 ? -13.022 -3.044 5.773 1.00 96.06 128 VAL A N 1
ATOM 1071 C CA . VAL A 1 128 ? -13.973 -4.090 6.193 1.00 96.06 128 VAL A CA 1
ATOM 1072 C C . VAL A 1 128 ? -13.388 -5.012 7.269 1.00 96.06 128 VAL A C 1
ATOM 1074 O O . VAL A 1 128 ? -14.052 -5.286 8.261 1.00 96.06 128 VAL A O 1
ATOM 1077 N N . LEU A 1 129 ? -12.119 -5.417 7.127 1.00 96.12 129 LEU A N 1
ATOM 1078 C CA . LEU A 1 129 ? -11.445 -6.261 8.115 1.00 96.12 129 LEU A CA 1
ATOM 1079 C C . LEU A 1 129 ? -11.184 -5.508 9.421 1.00 96.12 129 LEU A C 1
ATOM 1081 O O . LEU A 1 129 ? -11.373 -6.078 10.487 1.00 96.12 129 LEU A O 1
ATOM 1085 N N . LYS A 1 130 ? -10.805 -4.225 9.349 1.00 95.69 130 LYS A N 1
ATOM 1086 C CA . LYS A 1 130 ? -10.583 -3.394 10.542 1.00 95.69 130 LYS A CA 1
ATOM 1087 C C . LYS A 1 130 ? -11.875 -3.225 11.347 1.00 95.69 130 LYS A C 1
ATOM 1089 O O . LYS A 1 130 ? -11.850 -3.440 12.548 1.00 95.69 130 LYS A O 1
ATOM 1094 N N . LEU A 1 131 ? -13.005 -2.960 10.682 1.00 96.81 131 LEU A N 1
ATOM 1095 C CA . LEU A 1 131 ? -14.323 -2.905 11.331 1.00 96.81 131 LEU A CA 1
ATOM 1096 C C . LEU A 1 131 ? -14.666 -4.216 12.046 1.00 96.81 131 LEU A C 1
ATOM 1098 O O . LEU A 1 131 ? -15.109 -4.190 13.186 1.00 96.81 131 LEU A O 1
ATOM 1102 N N . ILE A 1 132 ? -14.457 -5.357 11.388 1.00 97.12 132 ILE A N 1
ATOM 1103 C CA . ILE A 1 132 ? -14.754 -6.671 11.972 1.00 97.12 132 ILE A CA 1
ATOM 1104 C C . ILE A 1 132 ? -13.852 -6.959 13.179 1.00 97.12 132 ILE A C 1
ATOM 1106 O O . ILE A 1 132 ? -14.352 -7.372 14.220 1.00 97.12 132 ILE A O 1
ATOM 1110 N N . ILE A 1 133 ? -12.541 -6.729 13.056 1.00 96.62 133 ILE A N 1
ATOM 1111 C CA . ILE A 1 133 ? -11.561 -6.990 14.124 1.00 96.62 133 ILE A CA 1
ATOM 1112 C C . ILE A 1 133 ? -11.816 -6.095 15.343 1.00 96.62 133 ILE A C 1
ATOM 1114 O O . ILE A 1 133 ? -11.682 -6.551 16.474 1.00 96.62 133 ILE A O 1
ATOM 1118 N N . GLU A 1 134 ? -12.212 -4.842 15.122 1.00 96.12 134 GLU A N 1
ATOM 1119 C CA . GLU A 1 134 ? -12.559 -3.895 16.190 1.00 96.12 134 GLU A CA 1
ATOM 1120 C C . GLU A 1 134 ? -13.948 -4.152 16.802 1.00 96.12 134 GLU A C 1
ATOM 1122 O O . GLU A 1 134 ? -14.315 -3.494 17.769 1.00 96.12 134 GLU A O 1
ATOM 1127 N N . GLY A 1 135 ? -14.722 -5.106 16.268 1.00 96.44 135 GLY A N 1
ATOM 1128 C CA . GLY A 1 135 ? -16.062 -5.450 16.758 1.00 96.44 135 GLY A CA 1
ATOM 1129 C C . GLY A 1 135 ? -17.190 -4.544 16.249 1.00 96.44 135 GLY A C 1
ATOM 1130 O O . GLY A 1 135 ? -18.348 -4.754 16.602 1.00 96.44 135 GLY A O 1
ATOM 1131 N N . ASP A 1 136 ? -16.879 -3.585 15.377 1.00 96.56 136 ASP A N 1
ATOM 1132 C CA . ASP A 1 136 ? -17.830 -2.629 14.796 1.00 96.56 136 ASP A CA 1
ATOM 1133 C C . ASP A 1 136 ? -18.474 -3.127 13.482 1.00 96.56 136 ASP A C 1
ATOM 1135 O O . ASP A 1 136 ? -19.367 -2.481 12.930 1.00 96.56 136 ASP A O 1
ATOM 1139 N N . GLY A 1 137 ? -18.017 -4.261 12.939 1.00 93.81 137 GLY A N 1
ATOM 1140 C CA . GLY A 1 137 ? -18.481 -4.844 11.676 1.00 93.81 137 GLY A CA 1
ATOM 1141 C C . GLY A 1 137 ? -19.020 -6.271 11.816 1.00 93.81 137 GLY A C 1
ATOM 1142 O O . GLY A 1 137 ? -18.563 -7.046 12.650 1.00 93.81 137 GLY A O 1
ATOM 1143 N N . ASN A 1 138 ? -19.967 -6.656 10.951 1.00 94.69 138 ASN A N 1
ATOM 1144 C CA . ASN A 1 138 ? -20.526 -8.012 10.929 1.00 94.69 138 ASN A CA 1
ATOM 1145 C C . ASN A 1 138 ? -19.756 -8.926 9.958 1.00 94.69 138 ASN A C 1
ATOM 1147 O O . ASN A 1 138 ? -19.853 -8.767 8.740 1.00 94.69 138 ASN A O 1
ATOM 1151 N N . ALA A 1 139 ? -19.059 -9.927 10.504 1.00 94.75 139 ALA A N 1
ATOM 1152 C CA . ALA A 1 139 ? -18.303 -10.926 9.743 1.00 94.75 139 ALA A CA 1
ATOM 1153 C C . ALA A 1 139 ? -19.167 -11.853 8.864 1.00 94.75 139 ALA A C 1
ATOM 1155 O O . ALA A 1 139 ? -18.643 -12.499 7.962 1.00 94.75 139 ALA A O 1
ATOM 1156 N N . SER A 1 140 ? -20.479 -11.918 9.108 1.00 94.88 140 SER A N 1
ATOM 1157 C CA . SER A 1 140 ? -21.414 -12.758 8.343 1.00 94.88 140 SER A CA 1
ATOM 1158 C C . SER A 1 140 ? -21.835 -12.129 7.011 1.00 94.88 140 SER A C 1
ATOM 1160 O O . SER A 1 140 ? -22.522 -12.772 6.218 1.00 94.88 140 SER A O 1
ATOM 1162 N N . LEU A 1 141 ? -21.489 -10.860 6.768 1.00 94.12 141 LEU A N 1
ATOM 1163 C CA . LEU A 1 141 ? -21.837 -10.184 5.522 1.00 94.12 141 LEU A CA 1
ATOM 1164 C C . LEU A 1 141 ? -20.945 -10.660 4.364 1.00 94.12 141 LEU A C 1
ATOM 1166 O O . LEU A 1 141 ? -19.769 -10.959 4.578 1.00 94.12 141 LEU A O 1
ATOM 1170 N N . PRO A 1 142 ? -21.462 -10.692 3.121 1.00 95.94 142 PRO A N 1
ATOM 1171 C CA . PRO A 1 142 ? -20.653 -11.017 1.953 1.00 95.94 142 PRO A CA 1
ATOM 1172 C C . PRO A 1 142 ? -19.457 -10.069 1.802 1.00 95.94 142 PRO A C 1
ATOM 1174 O O . PRO A 1 142 ? -19.604 -8.847 1.872 1.00 95.94 142 PRO A O 1
ATOM 1177 N N . MET A 1 143 ? -18.279 -10.635 1.542 1.00 95.81 143 MET A N 1
ATOM 1178 C CA . MET A 1 143 ? -17.024 -9.897 1.390 1.00 95.81 143 MET A CA 1
ATOM 1179 C C . MET A 1 143 ? -16.271 -10.347 0.142 1.00 95.81 143 MET A C 1
ATOM 1181 O O . MET A 1 143 ? -16.335 -11.507 -0.259 1.00 95.81 143 MET A O 1
ATOM 1185 N N . VAL A 1 144 ? -15.506 -9.425 -0.441 1.00 96.25 144 VAL A N 1
ATOM 1186 C CA . VAL A 1 144 ? -14.528 -9.726 -1.490 1.00 96.25 144 VAL A CA 1
ATOM 1187 C C . VAL A 1 144 ? -13.141 -9.526 -0.896 1.00 96.25 144 VAL A C 1
ATOM 1189 O O . VAL A 1 144 ? -12.784 -8.410 -0.519 1.00 96.25 144 VAL A O 1
ATOM 1192 N N . LEU A 1 145 ? -12.375 -10.611 -0.800 1.00 95.56 145 LEU A N 1
ATOM 1193 C CA . LEU A 1 145 ? -11.028 -10.635 -0.233 1.00 95.56 145 LEU A CA 1
ATOM 1194 C C . LEU A 1 145 ? -10.016 -11.110 -1.283 1.00 95.56 145 LEU A C 1
ATOM 1196 O O . LEU A 1 145 ? -10.379 -11.743 -2.272 1.00 95.56 145 LEU A O 1
ATOM 1200 N N . CYS A 1 146 ? -8.741 -10.799 -1.056 1.00 94.94 146 CYS A N 1
ATOM 1201 C CA . CYS A 1 146 ? -7.626 -11.271 -1.873 1.00 94.94 146 CYS A CA 1
ATOM 1202 C C . CYS A 1 146 ? -6.728 -12.171 -1.019 1.00 94.94 146 CYS A C 1
ATOM 1204 O O . CYS A 1 146 ? -6.341 -11.778 0.083 1.00 94.94 146 CYS A O 1
ATOM 1206 N N . VAL A 1 147 ? -6.400 -13.363 -1.520 1.00 94.88 147 VAL A N 1
ATOM 1207 C CA . VAL A 1 147 ? -5.496 -14.300 -0.840 1.00 94.88 147 VAL A CA 1
ATOM 1208 C C . VAL A 1 147 ? -4.067 -13.770 -0.942 1.00 94.88 147 VAL A C 1
ATOM 1210 O O . VAL A 1 147 ? -3.529 -13.636 -2.039 1.00 94.88 147 VAL A O 1
ATOM 1213 N N . SER A 1 148 ? -3.449 -13.455 0.197 1.00 92.81 148 SER A N 1
ATOM 1214 C CA . SER A 1 148 ? -2.077 -12.931 0.259 1.00 92.81 148 SER A CA 1
ATOM 1215 C C . SER A 1 148 ? -1.025 -14.009 0.523 1.00 92.81 148 SER A C 1
ATOM 1217 O O . SER A 1 148 ? 0.117 -13.878 0.088 1.00 92.81 148 SER A O 1
ATOM 1219 N N . ARG A 1 149 ? -1.372 -15.073 1.251 1.00 92.50 149 ARG A N 1
ATOM 1220 C CA . ARG A 1 149 ? -0.440 -16.144 1.608 1.00 92.50 149 ARG A CA 1
ATOM 1221 C C . ARG A 1 149 ? -1.189 -17.438 1.890 1.00 92.50 149 ARG A C 1
ATOM 1223 O O . ARG A 1 149 ? -2.318 -17.402 2.371 1.00 92.50 149 ARG A O 1
ATOM 1230 N N . ILE A 1 150 ? -0.531 -18.556 1.608 1.00 92.12 150 ILE A N 1
ATOM 1231 C CA . ILE A 1 150 ? -0.955 -19.898 2.003 1.00 92.12 150 ILE A CA 1
ATOM 1232 C C . ILE A 1 150 ? 0.034 -20.360 3.073 1.00 92.12 150 ILE A C 1
ATOM 1234 O O . ILE A 1 150 ? 1.243 -20.227 2.882 1.00 92.12 150 ILE A O 1
ATOM 1238 N N . TYR A 1 151 ? -0.485 -20.826 4.204 1.00 90.88 151 TYR A N 1
ATOM 1239 C CA . TYR A 1 151 ? 0.310 -21.401 5.283 1.00 90.88 151 TYR A CA 1
ATOM 1240 C C . TYR A 1 151 ? 0.143 -22.917 5.238 1.00 90.88 151 TYR A C 1
ATOM 1242 O O . TYR A 1 151 ? -0.986 -23.404 5.229 1.00 90.88 151 TYR A O 1
ATOM 1250 N N . GLU A 1 152 ? 1.255 -23.641 5.194 1.00 89.44 152 GLU A N 1
ATOM 1251 C CA . GLU A 1 152 ? 1.272 -25.087 5.403 1.00 89.44 152 GLU A CA 1
ATOM 1252 C C . GLU A 1 152 ? 1.376 -25.326 6.913 1.00 89.44 152 GLU A C 1
ATOM 1254 O O . GLU A 1 152 ? 2.237 -24.747 7.576 1.00 89.44 152 GLU A O 1
ATOM 1259 N N . TYR A 1 153 ? 0.450 -26.103 7.471 1.00 84.31 153 TYR A N 1
ATOM 1260 C CA . TYR A 1 153 ? 0.550 -26.571 8.850 1.00 84.31 153 TYR A CA 1
ATOM 1261 C C . TYR A 1 153 ? 1.354 -27.869 8.838 1.00 84.31 153 TYR A C 1
ATOM 1263 O O . TYR A 1 153 ? 0.950 -28.830 8.188 1.00 84.31 153 TYR A O 1
ATOM 1271 N N . GLU A 1 154 ? 2.485 -27.895 9.538 1.00 77.31 154 GLU A N 1
ATOM 1272 C CA . GLU A 1 154 ? 3.139 -29.155 9.889 1.00 77.31 154 GLU A CA 1
ATOM 1273 C C . GLU A 1 154 ? 2.388 -29.752 11.089 1.00 77.31 154 GLU A C 1
ATOM 1275 O O . GLU A 1 154 ? 2.219 -29.087 12.116 1.00 77.31 154 GLU A O 1
ATOM 1280 N N . ASP A 1 155 ? 1.892 -30.984 10.946 1.00 67.56 155 ASP A N 1
ATOM 1281 C CA . ASP A 1 155 ? 1.229 -31.715 12.026 1.00 67.56 155 ASP A CA 1
ATOM 1282 C C . ASP A 1 155 ? 2.242 -31.999 13.147 1.00 67.56 155 ASP A C 1
ATOM 1284 O O . ASP A 1 155 ? 3.122 -32.850 13.015 1.00 67.56 155 ASP A O 1
ATOM 1288 N N . PHE A 1 156 ? 2.107 -31.313 14.282 1.00 62.12 156 PHE A N 1
ATOM 1289 C CA . PHE A 1 156 ? 2.880 -31.573 15.504 1.00 62.12 156 PHE A CA 1
ATOM 1290 C C . PHE A 1 156 ? 2.381 -32.813 16.278 1.00 62.12 156 PHE A C 1
ATOM 1292 O O . PHE A 1 156 ? 2.430 -32.833 17.503 1.00 62.12 156 PHE A O 1
ATOM 1299 N N . ASP A 1 157 ? 1.939 -33.862 15.580 1.00 59.31 157 ASP A N 1
ATOM 1300 C CA . ASP A 1 157 ? 1.508 -35.131 16.181 1.00 59.31 157 ASP A CA 1
ATOM 1301 C C . ASP A 1 157 ? 2.424 -36.282 15.734 1.00 59.31 157 ASP A C 1
ATOM 1303 O O . ASP A 1 157 ? 2.083 -37.124 14.905 1.00 59.31 157 ASP A O 1
ATOM 1307 N N . SER A 1 158 ? 3.639 -36.315 16.283 1.00 51.38 158 SER A N 1
ATOM 1308 C CA . SER A 1 158 ? 4.428 -37.549 16.427 1.00 51.38 158 SER A CA 1
ATOM 1309 C C . SER A 1 158 ? 5.537 -37.382 17.474 1.00 51.38 158 SER A C 1
ATOM 1311 O O . SER A 1 158 ? 6.710 -37.207 17.149 1.00 51.38 158 SER A O 1
ATOM 1313 N N . ALA A 1 159 ? 5.153 -37.461 18.751 1.00 41.97 159 ALA A N 1
ATOM 1314 C CA . ALA A 1 159 ? 6.040 -37.792 19.868 1.00 41.97 159 ALA A CA 1
ATOM 1315 C C . ALA A 1 159 ? 5.276 -38.599 20.926 1.00 41.97 159 ALA A C 1
ATOM 1317 O O . ALA A 1 159 ? 4.157 -38.172 21.290 1.00 41.97 159 ALA A O 1
#

Secondary structure (DSSP, 8-state):
-PPP--GGGTS-SS-----HHHHHHTT--HHHHT--HHHHTT--EEETTTTEEE-HHHHHHHHHHTT--TTT--HHHHHHHHHHHHHHHHHHHHH-HHHHGGG-SHHHHHHHHHHHHIIIIIS----HHHHHHTTSS-TTS----------PPP-----

Foldseek 3Di:
DPDDDDPCRQAPPFFPPDDPVVCVVLVNDPCLVPQALVCQLFDWDQDPVPSDTHHLVNLVVVVVVVPQDPVQDDSVNSSVLRSVLSNVLSVCCNRGVVRRVVCPDPVNSSVVVNVCCCQCPVVVNDDQVRCVVVVNHDPPDDDDDDDRDDDDDDPPPDD